Protein AF-A0A6J7RYG1-F1 (afdb_monomer_lite)

Structure (mmCIF, N/CA/C/O backbone):
data_AF-A0A6J7RYG1-F1
#
_entry.id   AF-A0A6J7RYG1-F1
#
loop_
_atom_site.group_PDB
_atom_site.id
_atom_site.type_symbol
_atom_site.label_atom_id
_atom_site.label_alt_id
_atom_site.label_comp_id
_atom_site.label_asym_id
_atom_site.label_entity_id
_atom_site.label_seq_id
_atom_site.pdbx_PDB_ins_code
_atom_site.Cartn_x
_atom_site.Cartn_y
_atom_site.Cartn_z
_atom_site.occupancy
_atom_site.B_iso_or_equiv
_atom_site.auth_seq_id
_atom_site.auth_comp_id
_atom_site.auth_asym_id
_atom_site.auth_atom_id
_atom_site.pdbx_PDB_model_num
ATOM 1 N N . MET A 1 1 ? 12.998 -3.592 -4.289 1.00 62.47 1 MET A N 1
ATOM 2 C CA . MET A 1 1 ? 14.211 -3.351 -3.486 1.00 62.47 1 MET A CA 1
ATOM 3 C C . MET A 1 1 ? 15.360 -4.151 -4.078 1.00 62.47 1 MET A C 1
ATOM 5 O O . MET A 1 1 ? 15.144 -5.308 -4.420 1.00 62.47 1 MET A O 1
ATOM 9 N N . THR A 1 2 ? 16.534 -3.555 -4.249 1.00 69.75 2 THR A N 1
ATOM 10 C CA . THR A 1 2 ? 17.789 -4.257 -4.572 1.00 69.75 2 THR A CA 1
ATOM 11 C C . THR A 1 2 ? 18.382 -4.910 -3.316 1.00 69.75 2 THR A C 1
ATOM 13 O O . THR A 1 2 ? 17.922 -4.664 -2.199 1.00 69.75 2 THR A O 1
ATOM 16 N N . SER A 1 3 ? 19.414 -5.744 -3.473 1.00 71.44 3 SER A N 1
ATOM 17 C CA . SER A 1 3 ? 20.080 -6.426 -2.351 1.00 71.44 3 SER A CA 1
ATOM 18 C C . SER A 1 3 ? 20.766 -5.476 -1.357 1.00 71.44 3 SER A C 1
ATOM 20 O O . SER A 1 3 ? 20.989 -5.866 -0.217 1.00 71.44 3 SER A O 1
ATOM 22 N N . ASP A 1 4 ? 21.082 -4.241 -1.760 1.00 73.25 4 ASP A N 1
ATOM 23 C CA . ASP A 1 4 ? 21.603 -3.161 -0.905 1.00 73.25 4 ASP A CA 1
ATOM 24 C C . ASP A 1 4 ? 20.496 -2.273 -0.300 1.00 73.25 4 ASP A C 1
ATOM 26 O O . ASP A 1 4 ? 20.786 -1.241 0.301 1.00 73.25 4 ASP A O 1
ATOM 30 N N . GLY A 1 5 ? 19.224 -2.670 -0.434 1.00 64.44 5 GLY A N 1
ATOM 31 C CA . GLY A 1 5 ? 18.092 -1.999 0.207 1.00 64.44 5 GLY A CA 1
ATOM 32 C C . GLY A 1 5 ? 17.647 -0.705 -0.476 1.00 64.44 5 GLY A C 1
ATOM 33 O O . GLY A 1 5 ? 16.954 0.095 0.147 1.00 64.44 5 GLY A O 1
ATOM 34 N N . LYS A 1 6 ? 18.021 -0.483 -1.741 1.00 72.38 6 LYS A N 1
ATOM 35 C CA . LYS A 1 6 ? 17.524 0.652 -2.528 1.00 72.38 6 LYS A CA 1
ATOM 36 C C . LYS A 1 6 ? 16.247 0.301 -3.266 1.00 72.38 6 LYS A C 1
ATOM 38 O O . LYS A 1 6 ? 15.980 -0.860 -3.588 1.00 72.38 6 LYS A O 1
ATOM 43 N N . GLU A 1 7 ? 15.466 1.326 -3.574 1.00 70.00 7 GLU A N 1
ATOM 44 C CA . GLU A 1 7 ? 14.324 1.188 -4.465 1.00 70.00 7 GLU A CA 1
ATOM 45 C C . GLU A 1 7 ? 14.775 0.680 -5.835 1.00 70.00 7 GLU A C 1
ATOM 47 O O . GLU A 1 7 ? 15.845 1.012 -6.340 1.00 70.00 7 GLU A O 1
ATOM 52 N N . SER A 1 8 ? 13.958 -0.189 -6.417 1.00 73.00 8 SER A N 1
ATOM 53 C CA . SER A 1 8 ? 14.200 -0.759 -7.734 1.00 73.00 8 SER A CA 1
ATOM 54 C C . SER A 1 8 ? 12.929 -0.577 -8.536 1.00 73.00 8 SER A C 1
ATOM 56 O O . SER A 1 8 ? 11.879 -1.053 -8.107 1.00 73.00 8 SER A O 1
ATOM 58 N N . GLU A 1 9 ? 13.030 0.060 -9.701 1.00 73.25 9 GLU A N 1
ATOM 59 C CA . GLU A 1 9 ? 11.900 0.245 -10.624 1.00 73.25 9 GLU A CA 1
ATOM 60 C C . GLU A 1 9 ? 11.336 -1.084 -11.156 1.00 73.25 9 GLU A C 1
ATOM 62 O O . GLU A 1 9 ? 10.231 -1.140 -11.696 1.00 73.25 9 GLU A O 1
ATOM 67 N N . SER A 1 10 ? 12.086 -2.181 -11.013 1.00 74.12 10 SER A N 1
ATOM 68 C CA . SER A 1 10 ? 11.637 -3.535 -11.335 1.00 74.12 10 SER A CA 1
ATOM 69 C C . SER A 1 10 ? 11.150 -4.335 -10.124 1.00 74.12 10 SER A C 1
ATOM 71 O O . SER A 1 10 ? 10.775 -5.496 -10.285 1.00 74.12 10 SER A O 1
ATOM 73 N N . GLY A 1 11 ? 11.139 -3.743 -8.928 1.00 76.19 11 GLY A N 1
ATOM 74 C CA . GLY A 1 11 ? 10.690 -4.393 -7.700 1.00 76.19 11 GLY A CA 1
ATOM 75 C C . GLY A 1 11 ? 9.167 -4.455 -7.557 1.00 76.19 11 GLY A C 1
ATOM 76 O O . GLY A 1 11 ? 8.442 -3.604 -8.062 1.00 76.19 11 GLY A O 1
ATOM 77 N N . MET A 1 12 ? 8.687 -5.453 -6.812 1.00 81.00 12 MET A N 1
ATOM 78 C CA . MET A 1 12 ? 7.285 -5.553 -6.398 1.00 81.00 12 MET A CA 1
ATOM 79 C C . MET A 1 12 ? 7.010 -4.622 -5.200 1.00 81.00 12 MET A C 1
ATOM 81 O O . MET A 1 12 ? 7.822 -4.607 -4.266 1.00 81.00 12 MET A O 1
ATOM 85 N N . PRO A 1 13 ? 5.877 -3.897 -5.178 1.00 87.06 13 PRO A N 1
ATOM 86 C CA . PRO A 1 13 ? 5.374 -3.236 -3.978 1.00 87.06 13 PRO A CA 1
ATOM 87 C C . PRO A 1 13 ? 5.203 -4.210 -2.805 1.00 87.06 13 PRO A C 1
ATOM 89 O O . PRO A 1 13 ? 4.820 -5.366 -2.988 1.00 87.06 13 PRO A O 1
ATOM 92 N N . SER A 1 14 ? 5.456 -3.725 -1.591 1.00 87.94 14 SER A N 1
ATOM 93 C CA . SER A 1 14 ? 5.205 -4.450 -0.343 1.00 87.94 14 SER A CA 1
ATOM 94 C C . SER A 1 14 ? 4.155 -3.706 0.470 1.00 87.94 14 SER A C 1
ATOM 96 O O . SER A 1 14 ? 4.203 -2.481 0.565 1.00 87.94 14 SER A O 1
ATOM 98 N N . PHE A 1 15 ? 3.231 -4.443 1.085 1.00 89.69 15 PHE A N 1
ATOM 99 C CA . PHE A 1 15 ? 2.112 -3.872 1.831 1.00 89.69 15 PHE A CA 1
ATOM 100 C C . PHE A 1 15 ? 2.109 -4.378 3.274 1.00 89.69 15 PHE A C 1
ATOM 102 O O . PHE A 1 15 ? 2.057 -5.583 3.519 1.00 89.69 15 PHE A O 1
ATOM 109 N N . ILE A 1 16 ? 2.110 -3.453 4.236 1.00 87.62 16 ILE A N 1
ATOM 110 C CA . ILE A 1 16 ? 1.918 -3.752 5.660 1.00 87.62 16 ILE A CA 1
ATOM 111 C C . ILE A 1 16 ? 0.529 -3.247 6.049 1.00 87.62 16 ILE A C 1
ATOM 113 O O . ILE A 1 16 ? 0.324 -2.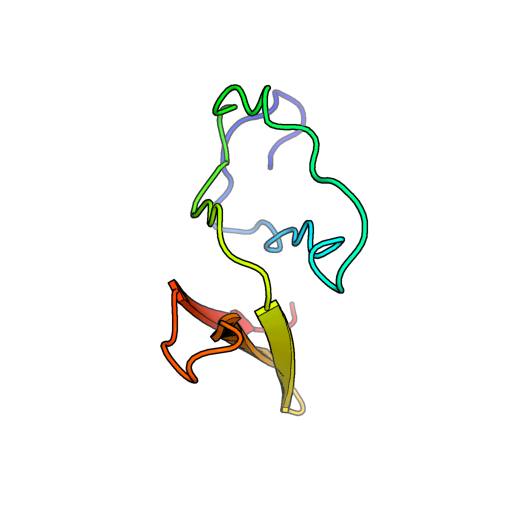054 6.243 1.00 87.62 16 ILE A O 1
ATOM 117 N N . VAL A 1 17 ? -0.438 -4.162 6.133 1.00 86.06 17 VAL A N 1
ATOM 118 C CA . VAL A 1 17 ? -1.873 -3.830 6.262 1.00 86.06 17 VAL A CA 1
ATOM 119 C C . VAL A 1 17 ? -2.513 -4.467 7.498 1.00 86.06 17 VAL A C 1
ATOM 121 O O . VAL A 1 17 ? -3.673 -4.865 7.500 1.00 86.06 17 VAL A O 1
ATOM 124 N N . GLY A 1 18 ? -1.755 -4.530 8.597 1.00 80.56 18 GLY A N 1
ATOM 125 C CA . GLY A 1 18 ? -2.232 -4.926 9.931 1.00 80.56 18 GLY A CA 1
ATOM 126 C C . GLY A 1 18 ? -3.121 -3.872 10.610 1.00 80.56 18 GLY A C 1
ATOM 127 O O . GLY A 1 18 ? -3.023 -3.659 11.814 1.00 80.56 18 GLY A O 1
ATOM 128 N N . THR A 1 19 ? -3.958 -3.169 9.844 1.00 78.69 19 THR A N 1
ATOM 129 C CA . THR A 1 19 ? -4.733 -1.980 10.248 1.00 78.69 19 THR A CA 1
ATOM 130 C C . THR A 1 19 ? -6.213 -2.285 10.505 1.00 78.69 19 THR A C 1
ATOM 132 O O . THR A 1 19 ? -7.049 -1.387 10.455 1.00 78.69 19 THR A O 1
ATOM 135 N N . GLY A 1 20 ? -6.554 -3.548 10.773 1.00 72.69 20 GLY A N 1
ATOM 136 C CA . GLY A 1 20 ? -7.940 -4.023 10.875 1.00 72.69 20 GLY A CA 1
ATOM 137 C C . GLY A 1 20 ? -8.672 -3.735 12.194 1.00 72.69 20 GLY A C 1
ATOM 138 O O . GLY A 1 20 ? -9.865 -4.003 12.263 1.00 72.69 20 GLY A O 1
ATOM 139 N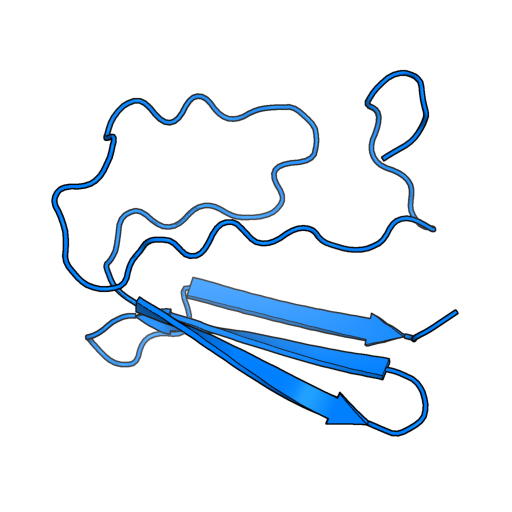 N . GLY A 1 21 ? -8.010 -3.204 13.236 1.00 66.69 21 GLY A N 1
ATOM 140 C CA . GLY A 1 21 ? -8.710 -2.766 14.461 1.00 66.69 21 GLY A CA 1
ATOM 141 C C . GLY A 1 21 ? -8.042 -3.048 15.814 1.00 66.69 21 GLY A C 1
ATOM 142 O O . GLY A 1 21 ? -8.624 -2.713 16.842 1.00 66.69 21 GLY A O 1
ATOM 143 N N . VAL A 1 22 ? -6.837 -3.627 15.860 1.00 66.94 22 VAL A N 1
ATOM 144 C CA . VAL A 1 22 ? -6.053 -3.754 17.109 1.00 66.94 22 VAL A CA 1
ATOM 145 C C . VAL A 1 22 ? -5.083 -2.573 17.249 1.00 66.94 22 VAL A C 1
ATOM 147 O O . VAL A 1 22 ? -4.680 -1.969 16.254 1.00 66.94 22 VAL A O 1
ATOM 150 N N . LYS A 1 23 ? -4.736 -2.225 18.499 1.00 66.44 23 LYS A N 1
ATOM 151 C CA . LYS A 1 23 ? -3.852 -1.110 18.879 1.00 66.44 23 LYS A CA 1
ATOM 152 C C . LYS A 1 23 ? -2.602 -1.068 17.984 1.00 66.44 23 LYS A C 1
ATOM 154 O O . LYS A 1 23 ? -1.857 -2.042 17.915 1.00 66.44 23 LYS A O 1
ATOM 159 N N . ARG A 1 24 ? -2.387 0.057 17.299 1.00 62.28 24 ARG A N 1
ATOM 160 C CA . ARG A 1 24 ? -1.276 0.224 16.351 1.00 62.28 24 ARG A CA 1
ATOM 161 C C . ARG A 1 24 ? 0.039 0.500 17.080 1.00 62.28 24 ARG A C 1
ATOM 163 O O . ARG A 1 24 ? 0.046 1.188 18.101 1.00 62.28 24 ARG A O 1
ATOM 170 N N . TYR A 1 25 ? 1.146 0.042 16.502 1.00 62.91 25 TYR A N 1
ATOM 171 C CA . TYR A 1 25 ? 2.465 0.580 16.819 1.00 62.91 25 TYR A CA 1
ATOM 172 C C . TYR A 1 25 ? 2.529 2.007 16.258 1.00 62.91 25 TYR A C 1
ATOM 174 O O . TYR A 1 25 ? 2.444 2.205 15.048 1.00 62.91 25 TYR A O 1
ATOM 182 N N . LEU A 1 26 ? 2.570 3.004 17.145 1.00 61.44 26 LEU A N 1
ATOM 183 C CA . LEU A 1 26 ? 2.638 4.423 16.771 1.00 61.44 26 LEU A CA 1
ATOM 184 C C . LEU A 1 26 ? 4.059 4.853 16.377 1.00 61.44 26 LEU A C 1
ATOM 186 O O . LEU A 1 26 ? 4.220 5.879 15.724 1.00 61.44 26 LEU A O 1
ATOM 190 N N . ASP A 1 27 ? 5.058 4.034 16.706 1.00 63.12 27 ASP A N 1
ATOM 191 C CA . ASP A 1 27 ? 6.469 4.276 16.410 1.00 63.12 27 ASP A CA 1
ATOM 192 C C . ASP A 1 27 ? 6.820 3.837 14.981 1.00 63.12 27 ASP A C 1
ATOM 194 O O . ASP A 1 27 ? 7.662 2.965 14.758 1.00 63.12 27 ASP A O 1
ATOM 198 N N . PHE A 1 28 ? 6.150 4.422 13.985 1.00 70.19 28 PHE A N 1
ATOM 199 C CA . PHE A 1 28 ? 6.596 4.280 12.603 1.00 70.19 28 PHE A CA 1
ATOM 200 C C . PHE A 1 28 ? 7.751 5.245 12.350 1.00 70.19 28 PHE A C 1
ATOM 202 O O . PHE A 1 28 ? 7.580 6.465 12.363 1.00 70.19 28 PHE A O 1
ATOM 209 N N . LYS A 1 29 ? 8.931 4.686 12.091 1.00 75.19 29 LYS A N 1
ATOM 210 C CA . LYS A 1 29 ? 10.040 5.418 11.492 1.00 75.19 29 LYS A CA 1
ATOM 211 C C . LYS A 1 29 ? 10.041 5.109 10.005 1.00 75.19 29 LYS A C 1
ATOM 213 O O . LYS A 1 29 ? 10.199 3.952 9.628 1.00 75.19 29 LYS A O 1
ATOM 218 N N . GLU A 1 30 ? 9.881 6.141 9.188 1.00 75.38 30 GLU A N 1
ATOM 219 C CA . GLU A 1 30 ? 9.962 6.013 7.739 1.00 75.38 30 GLU A CA 1
ATOM 220 C C . GLU A 1 30 ? 11.324 5.432 7.342 1.00 75.38 30 GLU A C 1
ATOM 222 O O . GLU A 1 30 ? 12.382 5.919 7.759 1.00 75.38 30 GLU A O 1
ATOM 227 N N . THR A 1 31 ? 11.292 4.334 6.592 1.00 80.12 31 THR A N 1
ATOM 228 C CA . THR A 1 31 ? 12.479 3.647 6.084 1.00 80.12 31 THR A CA 1
ATOM 229 C C . THR A 1 31 ? 12.607 3.873 4.578 1.00 80.12 31 THR A C 1
ATOM 231 O O . THR A 1 31 ? 11.586 4.037 3.904 1.00 80.12 31 THR A O 1
ATOM 234 N N . PRO A 1 32 ? 13.831 3.854 4.014 1.00 81.75 32 PRO A N 1
ATOM 235 C CA . PRO A 1 32 ? 14.020 3.910 2.563 1.00 81.75 32 PRO A CA 1
ATOM 236 C C . PRO A 1 32 ? 13.173 2.843 1.851 1.00 81.75 32 PRO A C 1
ATOM 238 O O . PRO A 1 32 ? 13.148 1.693 2.297 1.00 81.75 32 PRO A O 1
ATOM 241 N N . GLY A 1 33 ? 12.473 3.210 0.773 1.00 78.44 33 GLY A N 1
ATOM 242 C CA . GLY A 1 33 ? 11.508 2.324 0.108 1.00 78.44 33 GLY A CA 1
ATOM 243 C C . GLY A 1 33 ? 10.052 2.484 0.555 1.00 78.44 33 GLY A C 1
ATOM 244 O O . GLY A 1 33 ? 9.178 1.816 0.001 1.00 78.44 33 GLY A O 1
ATOM 245 N N . SER A 1 34 ? 9.770 3.325 1.555 1.00 84.56 34 SER A N 1
ATOM 246 C CA . SER A 1 34 ? 8.398 3.614 1.991 1.00 84.56 34 SER A CA 1
ATOM 247 C C . SER A 1 34 ? 7.720 4.567 1.006 1.00 84.56 34 SER A C 1
ATOM 249 O O . SER A 1 34 ? 8.025 5.751 0.983 1.00 84.56 34 SER A O 1
ATOM 251 N N . ALA A 1 35 ? 6.782 4.059 0.206 1.00 85.00 35 ALA A N 1
ATOM 252 C CA . ALA A 1 35 ? 6.046 4.881 -0.760 1.00 85.00 35 ALA A CA 1
ATOM 253 C C . ALA A 1 35 ? 4.845 5.621 -0.141 1.00 85.00 35 ALA A C 1
ATOM 255 O O . ALA A 1 35 ? 4.503 6.723 -0.563 1.00 85.00 35 ALA A O 1
ATOM 256 N N . ALA A 1 36 ? 4.192 5.013 0.851 1.00 87.25 36 ALA A N 1
ATOM 257 C CA . ALA A 1 36 ? 3.032 5.576 1.531 1.00 87.25 36 ALA A CA 1
ATOM 258 C C . ALA A 1 36 ? 2.928 5.040 2.963 1.00 87.25 36 ALA A C 1
ATOM 260 O O . ALA A 1 36 ? 3.317 3.908 3.256 1.00 87.25 36 ALA A O 1
ATOM 261 N N . HIS A 1 37 ? 2.354 5.847 3.854 1.00 85.94 37 HIS A N 1
ATOM 262 C CA . HIS A 1 37 ? 2.064 5.455 5.228 1.00 85.94 37 HIS A CA 1
ATOM 263 C C . HIS A 1 37 ? 0.747 6.086 5.691 1.00 85.94 37 HIS A C 1
ATOM 265 O O . HIS A 1 37 ? 0.515 7.279 5.497 1.00 85.94 37 HIS A O 1
ATOM 271 N N . SER A 1 38 ? -0.120 5.291 6.326 1.00 84.62 38 SER A N 1
ATOM 272 C CA . SER A 1 38 ? -1.392 5.767 6.874 1.00 84.62 38 SER A CA 1
ATOM 273 C C . SER A 1 38 ? -1.514 5.441 8.357 1.00 84.62 38 SER A C 1
ATOM 275 O O . SER A 1 38 ? -1.307 4.307 8.784 1.00 84.62 38 SER A O 1
ATOM 277 N N . LEU A 1 39 ? -1.902 6.444 9.149 1.00 83.31 39 LEU A N 1
ATOM 278 C CA . LEU A 1 39 ? -2.172 6.287 10.580 1.00 83.31 39 LEU A CA 1
ATOM 279 C C . LEU A 1 39 ? -3.621 5.856 10.880 1.00 83.31 39 LEU A C 1
ATOM 281 O O . LEU A 1 39 ? -3.983 5.679 12.045 1.00 83.31 39 LEU A O 1
ATOM 285 N N . HIS A 1 40 ? -4.455 5.703 9.853 1.00 86.44 40 HIS A N 1
ATOM 286 C CA . HIS A 1 40 ? -5.870 5.378 10.000 1.00 86.44 40 HIS A CA 1
ATOM 287 C C . HIS A 1 40 ? -6.113 3.875 9.882 1.00 86.44 40 HIS A C 1
ATOM 289 O O . HIS A 1 40 ? -5.390 3.162 9.186 1.00 86.44 40 HIS A O 1
ATOM 295 N N . TYR A 1 41 ? -7.157 3.395 10.557 1.00 89.62 41 TYR A N 1
ATOM 296 C CA . TYR A 1 41 ? -7.672 2.057 10.300 1.00 89.62 41 TYR A CA 1
ATOM 297 C C . TYR A 1 41 ? -8.265 1.993 8.897 1.00 89.62 41 TYR A C 1
ATOM 299 O O . TYR A 1 41 ? -8.820 2.972 8.389 1.00 89.62 41 TYR A O 1
ATOM 307 N N . GLY A 1 42 ? -8.141 0.828 8.282 1.00 91.44 42 GLY A N 1
ATOM 308 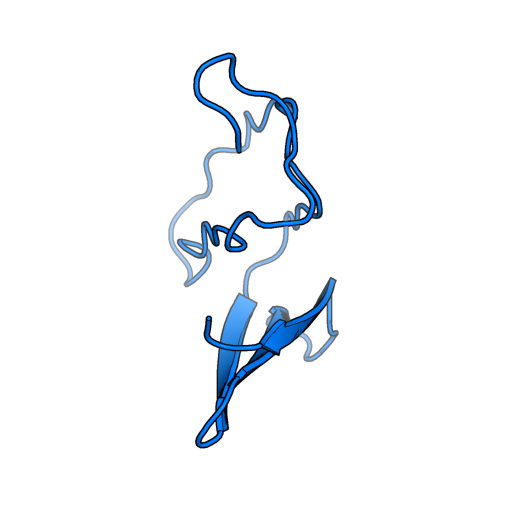C CA . GLY A 1 42 ? -8.526 0.637 6.900 1.00 91.44 42 GLY A CA 1
ATOM 309 C C . GLY A 1 42 ? -8.176 -0.747 6.399 1.00 91.44 42 GLY A C 1
ATOM 310 O O . GLY A 1 42 ? -7.597 -1.568 7.121 1.00 91.44 42 GLY A O 1
ATOM 311 N N . VAL A 1 43 ? -8.541 -0.979 5.148 1.00 93.50 43 VAL A N 1
ATOM 312 C CA . VAL A 1 43 ? -8.374 -2.247 4.448 1.00 93.50 43 VAL A CA 1
ATOM 313 C C . VAL A 1 43 ? -7.674 -2.023 3.117 1.00 93.50 43 VAL A C 1
ATOM 315 O O . VAL A 1 43 ? -7.850 -0.992 2.467 1.00 93.50 43 VAL A O 1
ATOM 318 N N . LEU A 1 44 ? -6.895 -3.014 2.698 1.00 94.88 44 LEU A N 1
ATOM 319 C CA . LEU A 1 44 ? -6.356 -3.073 1.348 1.00 94.88 44 LEU A CA 1
ATOM 320 C C . LEU A 1 44 ? -7.338 -3.819 0.451 1.00 94.88 44 LEU A C 1
ATOM 322 O O . LEU A 1 44 ? -7.662 -4.976 0.713 1.00 94.88 44 LEU A O 1
ATOM 326 N N . GLN A 1 45 ? -7.766 -3.167 -0.621 1.00 96.19 45 GLN A N 1
ATOM 327 C CA . GLN A 1 45 ? -8.441 -3.810 -1.738 1.00 96.19 45 GLN A CA 1
ATOM 328 C C . GLN A 1 45 ? -7.424 -4.0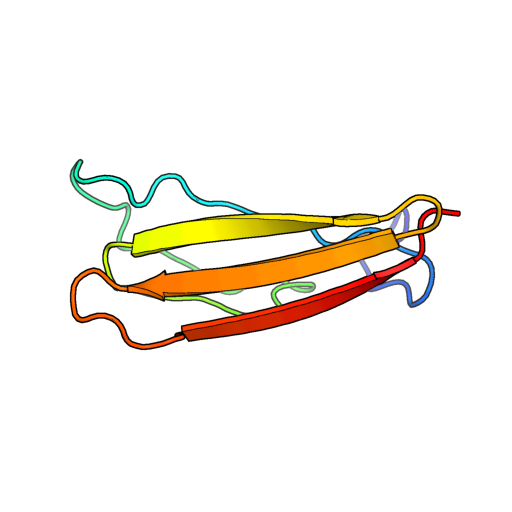65 -2.852 1.00 96.19 45 GLN A C 1
ATOM 330 O O . GLN A 1 45 ? -6.685 -3.156 -3.234 1.00 96.19 45 GLN A O 1
ATOM 335 N N . LEU A 1 46 ? -7.422 -5.289 -3.382 1.00 96.31 46 LEU A N 1
ATOM 336 C CA . LEU A 1 46 ? -6.662 -5.684 -4.564 1.00 96.31 46 LEU A CA 1
ATOM 337 C C . LEU A 1 46 ? -7.627 -6.114 -5.665 1.00 96.31 46 LEU A C 1
ATOM 339 O O . LEU A 1 46 ? -8.406 -7.046 -5.469 1.00 96.31 46 LEU A O 1
ATOM 343 N N . ASP A 1 47 ? -7.524 -5.472 -6.824 1.00 97.50 47 ASP A N 1
ATOM 344 C CA . ASP A 1 47 ? -8.206 -5.908 -8.039 1.00 97.50 47 ASP A CA 1
ATOM 345 C C . ASP A 1 47 ? -7.179 -6.621 -8.923 1.00 97.50 47 ASP A C 1
ATOM 347 O O . ASP A 1 47 ? -6.156 -6.041 -9.298 1.00 97.50 47 ASP A O 1
ATOM 351 N N . LEU A 1 48 ? -7.424 -7.899 -9.216 1.00 96.50 48 LEU A N 1
ATOM 352 C CA . LEU A 1 48 ? -6.481 -8.764 -9.925 1.00 96.50 48 LEU A CA 1
ATOM 353 C C . LEU A 1 48 ? -6.868 -8.917 -11.398 1.00 96.50 48 LEU A C 1
ATOM 355 O O . LEU A 1 48 ? -8.030 -9.145 -11.734 1.00 96.50 48 LEU A O 1
ATOM 359 N N . TYR A 1 49 ? -5.864 -8.866 -12.267 1.00 95.56 49 TYR A N 1
ATOM 360 C CA . TYR A 1 49 ? -5.975 -9.055 -13.710 1.00 95.56 49 TYR A CA 1
ATOM 361 C C . TYR A 1 49 ? -5.003 -10.143 -14.174 1.00 95.56 49 TYR A C 1
ATOM 363 O O . TYR A 1 49 ? -4.067 -10.519 -13.472 1.00 95.56 49 TYR A O 1
ATOM 371 N N . SER A 1 50 ? -5.168 -10.620 -15.408 1.00 95.44 50 SER A N 1
ATOM 372 C CA . SER A 1 50 ? -4.328 -11.695 -15.958 1.00 95.44 50 SER A CA 1
ATOM 373 C C . SER A 1 50 ? -2.835 -11.355 -16.063 1.00 95.44 50 SER A C 1
ATOM 375 O O . SER A 1 50 ? -2.012 -12.263 -16.131 1.00 95.44 50 SER A O 1
ATOM 377 N N . ARG A 1 51 ? -2.473 -10.065 -16.103 1.00 93.94 51 ARG A N 1
ATOM 378 C CA . ARG A 1 51 ? -1.085 -9.580 -16.253 1.00 93.94 51 ARG A CA 1
ATOM 379 C C . ARG A 1 51 ? -0.709 -8.494 -15.243 1.00 93.94 51 ARG A C 1
ATOM 381 O O . ARG A 1 51 ? 0.235 -7.744 -15.476 1.00 93.94 51 ARG A O 1
ATOM 388 N N . GLY A 1 52 ? -1.452 -8.355 -14.152 1.00 94.31 52 GLY A N 1
ATOM 389 C CA . GLY A 1 52 ? -1.204 -7.292 -13.186 1.00 94.31 52 GLY A CA 1
ATOM 390 C C . GLY A 1 52 ? -2.292 -7.165 -12.142 1.00 94.31 52 GLY A C 1
ATOM 391 O O . GLY A 1 52 ? -3.227 -7.956 -12.095 1.00 94.31 52 GLY A O 1
ATOM 392 N N . TYR A 1 53 ? -2.169 -6.144 -11.313 1.00 95.12 53 TYR A N 1
ATOM 393 C CA . TYR A 1 53 ? -3.120 -5.830 -10.262 1.00 95.12 53 TYR A CA 1
ATOM 394 C C . TYR A 1 53 ? -3.132 -4.329 -9.992 1.00 95.12 53 TYR A C 1
ATOM 396 O O . TYR A 1 53 ? -2.146 -3.629 -10.233 1.00 95.12 53 TYR A O 1
ATOM 404 N N . SER A 1 54 ? -4.249 -3.844 -9.466 1.00 97.12 54 SER A N 1
ATOM 405 C CA . SER A 1 54 ? -4.351 -2.521 -8.856 1.00 97.12 54 SER A CA 1
ATOM 406 C C . SER A 1 54 ? -4.665 -2.649 -7.377 1.00 97.12 54 SER A C 1
ATOM 408 O O . SER A 1 54 ? -5.279 -3.626 -6.946 1.00 97.12 54 SER A O 1
ATOM 410 N N . TRP A 1 55 ? -4.246 -1.661 -6.596 1.00 96.94 55 TRP A N 1
ATOM 411 C CA . TRP A 1 55 ? -4.523 -1.605 -5.169 1.00 96.94 55 TRP A CA 1
ATOM 412 C C . TRP A 1 55 ? -5.149 -0.277 -4.767 1.00 96.94 55 TRP A C 1
ATOM 414 O O . TRP A 1 55 ? -4.910 0.762 -5.391 1.00 96.94 55 TRP A O 1
ATOM 424 N N . LYS A 1 56 ? -5.933 -0.328 -3.689 1.00 97.50 56 LYS A N 1
ATOM 425 C CA . LYS A 1 56 ? -6.427 0.834 -2.946 1.00 97.50 56 LYS A CA 1
ATOM 426 C C . LYS A 1 56 ? -6.377 0.527 -1.458 1.00 97.50 56 LYS A C 1
ATOM 428 O O . LYS A 1 56 ? -6.904 -0.498 -1.030 1.00 97.50 56 LYS A O 1
ATOM 433 N N . PHE A 1 57 ? -5.802 1.419 -0.665 1.00 95.44 57 PHE A N 1
ATOM 434 C CA . PHE A 1 57 ? -5.981 1.405 0.781 1.00 95.44 57 PHE A CA 1
ATOM 435 C C . PHE A 1 57 ? -7.151 2.315 1.150 1.00 95.44 57 PHE A C 1
ATOM 437 O O . PHE A 1 57 ? -7.084 3.533 0.966 1.00 95.44 57 PHE A O 1
ATOM 444 N N . ILE A 1 58 ? -8.225 1.716 1.656 1.00 95.38 58 ILE A N 1
ATOM 445 C CA . ILE A 1 58 ? -9.486 2.386 1.969 1.00 95.38 58 ILE A CA 1
ATOM 446 C C . ILE A 1 58 ? -9.596 2.506 3.486 1.00 95.38 58 ILE A C 1
ATOM 448 O O . ILE A 1 58 ? -9.630 1.503 4.201 1.00 95.38 58 ILE A O 1
ATOM 452 N N . GLN A 1 59 ? -9.639 3.738 3.978 1.00 94.12 59 GLN A N 1
ATOM 453 C CA . GLN A 1 59 ? -9.837 4.044 5.389 1.00 94.12 59 GLN A CA 1
ATOM 454 C C . GLN A 1 59 ? -11.263 3.697 5.828 1.00 94.12 59 GLN A C 1
ATOM 456 O O . GLN A 1 59 ? -12.182 3.607 5.015 1.00 94.12 59 GLN A O 1
ATOM 461 N N . THR A 1 60 ? -11.482 3.551 7.135 1.00 91.75 60 THR A N 1
ATOM 462 C CA . THR A 1 6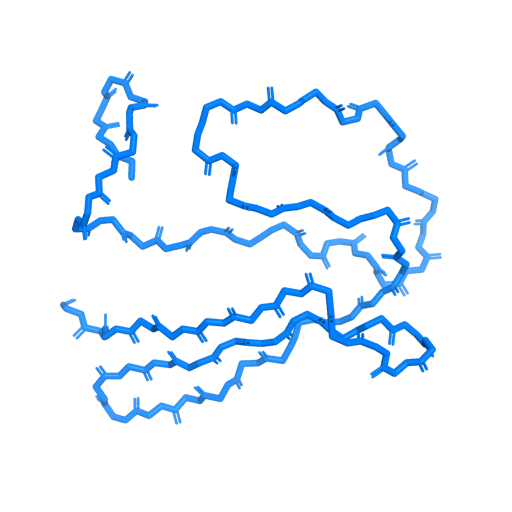0 ? -12.816 3.260 7.693 1.00 91.75 60 THR A CA 1
ATOM 463 C C . THR A 1 60 ? -13.865 4.339 7.404 1.00 91.75 60 THR A C 1
ATOM 465 O O . THR A 1 60 ? -15.054 4.053 7.485 1.00 91.75 60 THR A O 1
ATOM 468 N N . ASP A 1 61 ? -13.450 5.567 7.078 1.00 94.00 61 ASP A N 1
ATO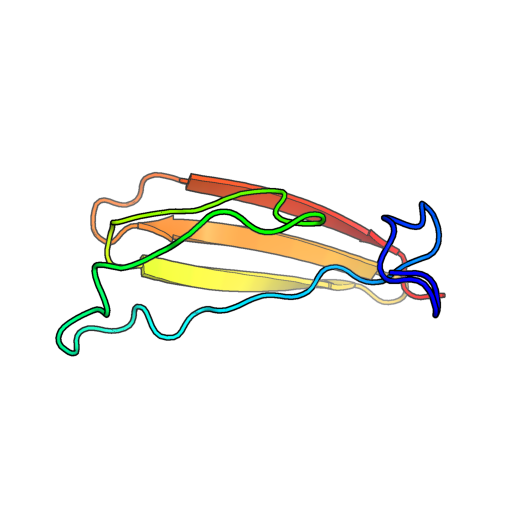M 469 C CA . ASP A 1 61 ? -14.341 6.658 6.653 1.00 94.00 61 ASP A CA 1
ATOM 470 C C . ASP A 1 61 ? -14.609 6.668 5.132 1.00 94.00 61 ASP A C 1
ATOM 472 O O . ASP A 1 61 ? -15.276 7.567 4.622 1.00 94.00 61 ASP A O 1
ATOM 476 N N . GLY A 1 62 ? -14.091 5.672 4.404 1.00 93.50 62 GLY A N 1
ATOM 477 C CA . GLY A 1 62 ? -14.240 5.516 2.960 1.00 93.50 62 GLY A CA 1
ATOM 478 C C . GLY A 1 62 ? -13.212 6.279 2.122 1.00 93.50 62 GLY A C 1
ATOM 479 O O . GLY A 1 62 ? -13.216 6.133 0.898 1.00 93.50 62 GLY A O 1
ATOM 480 N N . LYS A 1 63 ? -12.313 7.072 2.724 1.00 95.88 63 LYS A N 1
ATOM 481 C CA . LYS A 1 63 ? -11.270 7.777 1.964 1.00 95.88 63 LYS A CA 1
ATOM 482 C C . LYS A 1 63 ? -10.190 6.821 1.475 1.00 95.88 63 LYS A C 1
ATOM 484 O O . LYS A 1 63 ? -9.780 5.900 2.177 1.00 95.88 63 LYS A O 1
ATOM 489 N N . ILE A 1 64 ? -9.677 7.088 0.279 1.00 95.81 64 ILE A N 1
ATOM 490 C CA . ILE A 1 64 ? -8.529 6.372 -0.278 1.00 95.81 64 ILE A CA 1
ATOM 491 C C . ILE A 1 64 ? -7.260 7.073 0.208 1.00 95.81 64 ILE A C 1
ATOM 493 O O . ILE A 1 64 ? -7.053 8.243 -0.105 1.00 95.81 64 ILE A O 1
ATOM 497 N N . ALA A 1 65 ? -6.436 6.370 0.986 1.00 93.56 65 ALA A N 1
ATOM 498 C CA . ALA A 1 65 ? -5.169 6.909 1.491 1.00 93.56 65 ALA A CA 1
ATOM 499 C C . ALA A 1 65 ? -3.973 6.569 0.594 1.00 93.56 65 ALA A C 1
ATOM 501 O O . ALA A 1 65 ? -2.971 7.273 0.630 1.00 93.56 65 ALA A O 1
ATOM 502 N N . ASP A 1 66 ? -4.077 5.486 -0.175 1.00 95.00 66 ASP A N 1
ATOM 503 C CA . ASP A 1 66 ? -3.079 5.075 -1.157 1.00 95.00 66 ASP A CA 1
ATOM 504 C C . ASP A 1 66 ? -3.751 4.300 -2.294 1.00 95.00 66 ASP A C 1
ATOM 506 O O . ASP A 1 66 ? -4.757 3.612 -2.080 1.00 95.00 66 ASP A O 1
ATOM 510 N N . SER A 1 67 ? -3.200 4.406 -3.500 1.00 96.19 67 SER A N 1
ATOM 511 C CA . SER A 1 67 ? -3.638 3.626 -4.652 1.00 96.19 67 SER A CA 1
ATOM 512 C C . SER A 1 67 ? -2.558 3.533 -5.716 1.00 96.19 67 SER A C 1
ATOM 514 O O . SER A 1 67 ? -1.816 4.487 -5.940 1.00 96.19 67 SER A O 1
ATOM 516 N N . GLY A 1 68 ? -2.554 2.434 -6.460 1.00 94.88 68 GLY A N 1
ATOM 517 C CA . GLY A 1 68 ? -1.657 2.270 -7.593 1.00 94.88 68 GLY A CA 1
ATOM 518 C C . GLY A 1 68 ? -1.937 1.002 -8.381 1.00 94.88 68 GLY A C 1
ATOM 519 O O . GLY A 1 68 ? -2.948 0.327 -8.180 1.00 94.88 68 GLY A O 1
ATOM 520 N N . GLN A 1 69 ? -1.039 0.699 -9.312 1.00 95.00 69 GLN A N 1
ATOM 521 C CA . GLN A 1 69 ? -1.109 -0.493 -10.146 1.00 95.00 69 GLN A CA 1
ATOM 522 C C . GLN A 1 69 ? 0.284 -1.019 -10.477 1.00 95.00 69 GLN A C 1
ATOM 524 O O . GLN A 1 69 ? 1.240 -0.250 -10.583 1.00 95.00 69 GLN A O 1
ATOM 529 N N . ALA A 1 70 ? 0.387 -2.330 -10.673 1.00 91.88 70 ALA A N 1
ATOM 530 C CA . ALA A 1 70 ? 1.612 -2.997 -11.085 1.00 91.88 70 ALA A CA 1
ATOM 531 C C . ALA A 1 70 ? 1.308 -4.131 -12.070 1.00 91.88 70 ALA A C 1
ATOM 533 O O . ALA A 1 70 ? 0.274 -4.795 -11.994 1.00 91.88 70 ALA A O 1
ATOM 534 N N . ALA A 1 71 ? 2.231 -4.359 -13.002 1.00 91.31 71 ALA A N 1
ATOM 535 C CA . ALA A 1 71 ? 2.185 -5.511 -13.892 1.00 91.31 71 ALA A CA 1
ATOM 536 C C . ALA A 1 71 ? 2.838 -6.728 -13.220 1.00 91.31 71 ALA A C 1
ATOM 538 O O . ALA A 1 71 ? 3.867 -6.593 -12.557 1.00 91.31 71 ALA A O 1
ATOM 539 N N . CYS A 1 72 ? 2.273 -7.914 -13.437 1.00 83.06 72 CYS A N 1
ATOM 540 C CA . CYS A 1 72 ? 2.928 -9.177 -13.107 1.00 83.06 72 CYS A CA 1
ATOM 541 C C . CYS A 1 72 ? 4.029 -9.420 -14.144 1.00 83.06 72 CYS A C 1
ATOM 543 O O . CYS A 1 72 ? 3.766 -9.344 -15.346 1.00 83.06 72 CYS A O 1
ATOM 545 N N . ARG A 1 73 ? 5.251 -9.664 -13.675 1.00 74.25 73 ARG A N 1
ATOM 546 C CA . ARG A 1 73 ? 6.431 -9.928 -14.502 1.00 74.25 73 ARG A CA 1
ATOM 547 C C . ARG A 1 73 ? 6.953 -11.324 -14.221 1.00 74.25 73 ARG A C 1
ATOM 549 O O . ARG A 1 73 ? 6.847 -11.740 -13.046 1.00 74.25 73 ARG A O 1
#

Sequence (73 aa):
MTSDGKESESGMPSFIVGTGGVKRYLDFKETPGSAAHSLHYGVLQLDLYSRGYSWKFIQTDGKIADSGQAACR

Foldseek 3Di:
DDPVLADDPPDDDDDDQPQQDDDDDPPDDDDHPDPFDDPARFDKDWDDDPFWIKIFTAGPVRDTRDIDIDTHD

Organism: NCBI:txid449393

pLDDT: mean 84.01, std 11.25, range [61.44, 97.5]

Secondary structure (DSSP, 8-state):
--TTS---TTSPP------SSS---------TT------S-EEEEEEEETTEEEEEEEETTS-EEEEEEEE--

Radius of gyration: 13.6 Å; chains: 1; bounding box: 36×20×35 Å